Protein AF-A0A961P9X1-F1 (afdb_monomer_lite)

Structure (mmCIF, N/CA/C/O backbone):
data_AF-A0A961P9X1-F1
#
_entry.id   AF-A0A961P9X1-F1
#
loop_
_atom_site.group_PDB
_atom_site.id
_atom_site.type_symbol
_atom_site.la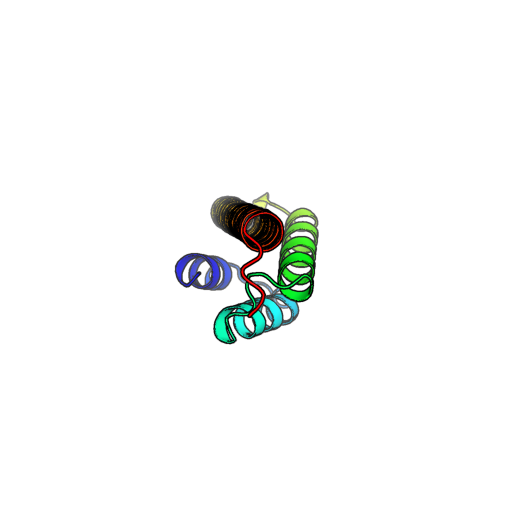bel_atom_id
_atom_site.label_alt_id
_atom_site.label_comp_id
_atom_site.label_asym_id
_atom_site.label_entity_id
_atom_site.label_seq_id
_atom_site.pdbx_PDB_ins_code
_atom_site.Cartn_x
_atom_site.Cartn_y
_atom_site.Cartn_z
_atom_site.occupancy
_atom_site.B_iso_or_equiv
_atom_site.auth_seq_id
_atom_site.auth_comp_id
_atom_site.auth_asym_id
_atom_site.auth_atom_id
_atom_site.pdbx_PDB_model_num
ATOM 1 N N . MET A 1 1 ? 2.217 -8.182 2.115 1.00 52.97 1 MET A N 1
ATOM 2 C CA . MET A 1 1 ? 0.813 -7.813 1.810 1.00 52.97 1 MET A CA 1
ATOM 3 C C . MET A 1 1 ? -0.212 -8.484 2.716 1.00 52.97 1 MET A C 1
ATOM 5 O O . MET A 1 1 ? -1.024 -7.766 3.275 1.00 52.97 1 MET A O 1
ATOM 9 N N . ARG A 1 2 ? -0.185 -9.817 2.893 1.00 51.03 2 ARG A N 1
ATOM 10 C CA . ARG A 1 2 ? -1.185 -10.551 3.697 1.00 51.03 2 ARG A CA 1
ATOM 11 C C . ARG A 1 2 ? -1.368 -9.991 5.117 1.00 51.03 2 ARG A C 1
ATOM 13 O O . ARG A 1 2 ? -2.485 -9.673 5.482 1.00 51.03 2 ARG A O 1
ATOM 20 N N . GLY A 1 3 ? -0.273 -9.710 5.828 1.00 49.62 3 GLY A N 1
ATOM 21 C CA . GLY A 1 3 ? -0.336 -9.111 7.171 1.00 49.62 3 GLY A CA 1
ATOM 22 C C . GLY A 1 3 ? -0.876 -7.672 7.230 1.00 49.62 3 GLY A C 1
ATOM 23 O O . GLY A 1 3 ? -1.395 -7.266 8.259 1.00 49.62 3 GLY A O 1
ATOM 24 N N . ALA A 1 4 ? -0.798 -6.903 6.134 1.00 51.00 4 ALA A N 1
ATOM 25 C CA . ALA A 1 4 ? -1.445 -5.587 6.034 1.00 51.00 4 ALA A CA 1
ATOM 26 C C . ALA A 1 4 ? -2.958 -5.718 5.866 1.00 51.00 4 ALA A C 1
ATOM 28 O O . ALA A 1 4 ? -3.703 -4.910 6.396 1.00 51.00 4 ALA A O 1
ATOM 29 N N . ILE A 1 5 ? -3.396 -6.753 5.153 1.00 55.38 5 ILE A N 1
ATOM 30 C CA . ILE A 1 5 ? -4.809 -7.065 4.944 1.00 55.38 5 ILE A CA 1
ATOM 31 C C . ILE A 1 5 ? -5.420 -7.636 6.232 1.00 55.38 5 ILE A C 1
ATOM 33 O O . ILE A 1 5 ? -6.487 -7.196 6.632 1.00 55.38 5 ILE A O 1
ATOM 37 N N . GLU A 1 6 ? -4.714 -8.527 6.931 1.00 62.19 6 GLU A N 1
ATOM 38 C CA . GLU A 1 6 ? -5.145 -9.082 8.225 1.00 62.19 6 GLU A CA 1
ATOM 39 C C . GLU A 1 6 ? -5.224 -8.009 9.325 1.00 62.19 6 GLU A C 1
ATOM 41 O O . GLU A 1 6 ? -6.180 -7.985 10.088 1.00 62.19 6 GLU A O 1
ATOM 46 N N . ALA A 1 7 ? -4.282 -7.060 9.369 1.00 56.94 7 ALA A N 1
ATOM 47 C CA . ALA A 1 7 ? -4.349 -5.936 10.309 1.00 56.94 7 ALA A CA 1
ATOM 48 C C . ALA A 1 7 ? -5.516 -4.969 10.024 1.00 56.94 7 ALA A C 1
ATOM 50 O O . ALA A 1 7 ? -5.962 -4.267 10.925 1.00 56.94 7 ALA A O 1
ATOM 51 N N . LEU A 1 8 ? -5.999 -4.913 8.777 1.00 56.88 8 LEU A N 1
ATOM 52 C CA . LEU A 1 8 ? -7.175 -4.125 8.400 1.00 56.88 8 LEU A CA 1
ATOM 53 C C . LEU A 1 8 ? -8.490 -4.841 8.753 1.00 56.88 8 LEU A C 1
ATOM 55 O O . LEU A 1 8 ? -9.479 -4.158 8.997 1.00 56.88 8 LEU A O 1
ATOM 59 N N . ASP A 1 9 ? -8.498 -6.178 8.821 1.00 60.84 9 ASP A N 1
ATOM 60 C CA . ASP A 1 9 ? -9.644 -6.981 9.293 1.00 60.84 9 ASP A CA 1
ATOM 61 C C . ASP A 1 9 ? -9.927 -6.786 10.791 1.00 60.84 9 ASP A C 1
ATOM 63 O O . ASP A 1 9 ? -11.051 -6.990 11.243 1.00 60.84 9 ASP A O 1
ATOM 67 N N . GLU A 1 10 ? -8.923 -6.361 11.563 1.00 61.22 10 GLU A N 1
ATOM 68 C CA . GLU A 1 10 ? -9.045 -6.065 12.995 1.00 61.22 10 GLU A CA 1
ATOM 69 C C . GLU A 1 10 ? -9.710 -4.696 13.274 1.00 61.22 10 GLU A C 1
ATOM 71 O O . GLU A 1 10 ? -10.003 -4.392 14.430 1.00 61.22 10 GLU A O 1
ATOM 76 N N . ILE A 1 11 ? -9.961 -3.862 12.249 1.00 56.53 11 ILE A N 1
ATOM 77 C CA . ILE A 1 11 ? -10.574 -2.529 12.397 1.00 56.53 11 ILE A CA 1
ATOM 78 C C . ILE A 1 11 ? -12.089 -2.624 12.129 1.00 56.53 11 ILE A C 1
ATOM 80 O O . ILE A 1 11 ? -12.495 -2.775 10.974 1.00 56.53 11 ILE A O 1
ATOM 84 N N . PRO A 1 12 ? -12.960 -2.499 13.151 1.00 50.31 12 PRO A N 1
ATOM 85 C CA . PRO A 1 12 ? -14.403 -2.618 12.974 1.00 50.31 12 PRO A CA 1
ATOM 86 C C . PRO A 1 12 ? -14.964 -1.299 12.427 1.00 50.31 12 PRO A C 1
ATOM 88 O O . PRO A 1 12 ? -15.252 -0.384 13.197 1.00 50.31 12 PRO A O 1
ATOM 91 N N . PHE A 1 13 ? -15.087 -1.144 11.101 1.00 53.25 13 PHE A N 1
ATOM 92 C CA . PHE A 1 13 ? -15.670 0.086 10.547 1.00 53.25 13 PHE A CA 1
ATOM 93 C C . PHE A 1 13 ? -16.274 -0.047 9.135 1.00 53.25 13 PHE A C 1
ATOM 95 O O . PHE A 1 13 ? -15.595 -0.438 8.187 1.00 53.25 13 PHE A O 1
ATOM 102 N N . GLU A 1 14 ? -17.525 0.405 8.969 1.00 51.12 14 GLU A N 1
ATOM 103 C CA . GLU A 1 14 ? -18.322 0.340 7.722 1.00 51.12 14 GLU A CA 1
ATOM 104 C C . GLU A 1 14 ? -17.748 1.165 6.545 1.00 51.12 14 GLU A C 1
ATOM 106 O O . GLU A 1 14 ? -18.072 0.919 5.386 1.00 51.12 14 GLU A O 1
ATOM 111 N N . GLY A 1 15 ? -16.859 2.132 6.803 1.00 49.75 15 GLY A N 1
ATOM 112 C CA . GLY A 1 15 ? -16.205 2.954 5.769 1.00 49.75 15 GLY A CA 1
ATOM 113 C C . GLY A 1 15 ? -14.876 2.400 5.230 1.00 49.75 15 GLY A C 1
ATOM 114 O O . GLY A 1 15 ? -14.289 2.990 4.318 1.00 49.75 15 GLY A O 1
ATOM 115 N N . VAL A 1 16 ? -14.372 1.301 5.803 1.00 56.00 16 VAL A N 1
ATOM 116 C CA . VAL A 1 16 ? -13.081 0.685 5.434 1.00 56.00 16 VAL A CA 1
ATOM 117 C C . VAL A 1 16 ? -13.214 -0.186 4.186 1.00 56.00 16 VAL A C 1
ATOM 119 O O . VAL A 1 16 ? -12.287 -0.261 3.377 1.00 56.00 16 VAL A O 1
ATOM 122 N N . ASP A 1 17 ? -14.385 -0.786 3.973 1.00 61.72 17 ASP A N 1
ATOM 123 C CA . ASP A 1 17 ? -14.579 -1.825 2.963 1.00 61.72 17 ASP A CA 1
ATOM 124 C C . ASP A 1 17 ? -14.313 -1.362 1.534 1.00 61.72 17 ASP A C 1
ATOM 126 O O . ASP A 1 17 ? -13.711 -2.109 0.765 1.00 61.72 17 ASP A O 1
ATOM 130 N N . TYR A 1 18 ? -14.669 -0.125 1.174 1.00 61.47 18 TYR A N 1
ATOM 131 C CA . TYR A 1 18 ? -14.490 0.371 -0.194 1.00 61.47 18 TYR A CA 1
ATOM 132 C C . TYR A 1 18 ? -13.013 0.422 -0.616 1.00 61.47 18 TYR A C 1
ATOM 134 O O . TYR A 1 18 ? -12.633 -0.110 -1.661 1.00 61.47 18 TYR A O 1
ATOM 142 N N . TRP A 1 19 ? -12.154 1.042 0.196 1.00 64.44 19 TRP A N 1
ATOM 143 C CA . TRP A 1 19 ? -10.733 1.158 -0.135 1.00 64.44 19 TRP A CA 1
ATOM 144 C C . TRP A 1 19 ? -9.940 -0.093 0.252 1.00 64.44 19 TRP A C 1
ATOM 146 O O . TRP A 1 19 ? -8.944 -0.378 -0.407 1.00 64.44 19 TRP A O 1
ATOM 156 N N . ARG A 1 20 ? -10.395 -0.884 1.236 1.00 63.69 20 ARG A N 1
ATOM 157 C CA . ARG A 1 20 ? -9.879 -2.234 1.529 1.00 63.69 20 ARG A CA 1
ATOM 158 C C . ARG A 1 20 ? -10.072 -3.162 0.331 1.00 63.69 20 ARG A C 1
ATOM 160 O O . ARG A 1 20 ? -9.103 -3.785 -0.101 1.00 63.69 20 ARG A O 1
ATOM 167 N N . HIS A 1 21 ? -11.268 -3.202 -0.263 1.00 67.19 21 HIS A N 1
ATOM 168 C CA . HIS A 1 21 ? -11.524 -3.975 -1.483 1.00 67.19 21 HIS A CA 1
ATOM 169 C C . HIS A 1 21 ? -10.645 -3.516 -2.646 1.00 67.19 21 HIS A C 1
ATOM 171 O O . HIS A 1 21 ? -10.097 -4.352 -3.366 1.00 67.19 21 HIS A O 1
ATOM 177 N N . ASP A 1 22 ? -10.482 -2.203 -2.828 1.00 67.25 22 ASP A N 1
ATOM 178 C CA . ASP A 1 22 ? -9.632 -1.666 -3.891 1.00 67.25 22 ASP A CA 1
ATOM 179 C C . ASP A 1 22 ? -8.152 -2.037 -3.671 1.00 67.25 22 ASP A C 1
ATOM 181 O O . ASP A 1 22 ? -7.497 -2.551 -4.578 1.00 67.25 22 ASP A O 1
ATOM 185 N N . LEU A 1 23 ? -7.640 -1.920 -2.441 1.00 65.31 23 LEU A N 1
ATOM 186 C CA . LEU A 1 23 ? -6.280 -2.335 -2.071 1.00 65.31 23 LEU A CA 1
ATOM 187 C C . LEU A 1 23 ? -6.042 -3.836 -2.275 1.00 65.31 23 LEU A C 1
ATOM 189 O O . LEU A 1 23 ? -5.038 -4.212 -2.884 1.00 65.31 23 LEU A O 1
ATOM 193 N N . ILE A 1 24 ? -6.963 -4.692 -1.821 1.00 68.12 24 ILE A N 1
ATOM 194 C CA . ILE A 1 24 ? -6.887 -6.151 -2.001 1.00 68.12 24 ILE A CA 1
ATOM 195 C C . ILE A 1 24 ? -6.908 -6.500 -3.492 1.00 68.12 24 ILE A C 1
ATOM 197 O O . ILE A 1 24 ? -6.093 -7.300 -3.953 1.00 68.12 24 ILE A O 1
ATOM 201 N N . ARG A 1 25 ? -7.781 -5.859 -4.275 1.00 67.94 25 ARG A N 1
ATOM 202 C CA . ARG A 1 25 ? -7.879 -6.071 -5.724 1.00 67.94 25 ARG A CA 1
ATOM 203 C C . ARG A 1 25 ? -6.592 -5.679 -6.452 1.00 67.94 25 ARG A C 1
ATOM 205 O O . ARG A 1 25 ? -6.125 -6.416 -7.326 1.00 67.94 25 ARG A O 1
ATOM 212 N N . LYS A 1 26 ? -5.998 -4.529 -6.125 1.00 66.25 26 LYS A N 1
ATOM 213 C CA . LYS A 1 26 ? -4.757 -4.063 -6.771 1.00 66.25 26 LYS A CA 1
ATOM 214 C C . LYS A 1 26 ? -3.542 -4.887 -6.333 1.00 66.25 26 LYS A C 1
ATOM 216 O O . LYS A 1 26 ? -2.689 -5.193 -7.163 1.00 66.25 26 LYS A O 1
ATOM 221 N N . ALA A 1 27 ? -3.498 -5.316 -5.073 1.00 60.59 27 ALA A N 1
ATOM 222 C CA . ALA A 1 27 ? -2.473 -6.227 -4.572 1.00 60.59 27 ALA A CA 1
ATOM 223 C C . ALA A 1 27 ? -2.561 -7.623 -5.216 1.00 60.59 27 ALA A C 1
ATOM 225 O O . ALA A 1 27 ? -1.546 -8.159 -5.656 1.00 60.59 27 ALA A O 1
ATOM 226 N N . GLY A 1 28 ? -3.766 -8.192 -5.323 1.00 58.81 28 GLY A N 1
ATOM 227 C CA . GLY A 1 28 ? -3.999 -9.527 -5.887 1.00 58.81 28 GLY A CA 1
ATOM 228 C C . GLY A 1 28 ? -3.737 -9.637 -7.393 1.00 58.81 28 GLY A C 1
ATOM 229 O O . GLY A 1 28 ? -3.537 -10.734 -7.899 1.00 58.81 28 GLY A O 1
ATOM 230 N N . THR A 1 29 ? -3.686 -8.511 -8.111 1.00 61.91 29 THR A N 1
ATOM 231 C CA . THR A 1 29 ? -3.380 -8.462 -9.554 1.00 61.91 29 THR A CA 1
ATOM 232 C C . THR A 1 29 ? -1.899 -8.211 -9.859 1.00 61.91 29 THR A C 1
ATOM 234 O O . THR A 1 29 ? -1.549 -7.982 -11.014 1.00 61.91 29 THR A O 1
ATOM 237 N N . GLY A 1 30 ? -1.022 -8.205 -8.846 1.00 59.19 30 GLY A N 1
ATOM 238 C CA . GLY A 1 30 ? 0.406 -7.912 -9.023 1.00 59.19 30 GLY A CA 1
ATOM 239 C C . GLY A 1 30 ? 0.704 -6.449 -9.375 1.00 59.19 30 GLY A C 1
ATOM 240 O O . GLY A 1 30 ? 1.845 -6.098 -9.658 1.00 59.19 30 GLY A O 1
ATOM 241 N N . ARG A 1 31 ? -0.294 -5.556 -9.318 1.00 64.06 31 ARG A N 1
ATOM 242 C CA . ARG A 1 31 ? -0.178 -4.136 -9.698 1.00 64.06 31 ARG A CA 1
ATOM 243 C C . ARG A 1 31 ? 0.318 -3.242 -8.562 1.00 64.06 31 ARG A C 1
ATOM 245 O O . ARG A 1 31 ? 0.014 -2.049 -8.538 1.00 64.06 31 ARG A O 1
ATOM 252 N N . PHE A 1 32 ? 1.092 -3.779 -7.624 1.00 66.50 32 PHE A N 1
ATOM 253 C CA . PHE A 1 32 ? 1.605 -3.017 -6.478 1.00 66.50 32 PHE A CA 1
ATOM 254 C C . PHE A 1 32 ? 2.550 -1.865 -6.888 1.00 66.50 32 PHE A C 1
ATOM 256 O O . PHE A 1 32 ? 2.768 -0.935 -6.117 1.00 66.50 32 PHE A O 1
ATOM 263 N N . LEU A 1 33 ? 3.078 -1.896 -8.116 1.00 69.31 33 LEU A N 1
ATOM 264 C CA . LEU A 1 33 ? 3.912 -0.846 -8.720 1.00 69.31 33 LEU A CA 1
ATOM 265 C C . LEU A 1 33 ? 3.115 0.224 -9.479 1.00 69.31 33 LEU A C 1
ATOM 267 O O . LEU A 1 33 ? 3.695 1.177 -9.994 1.00 69.31 33 LEU A O 1
ATOM 271 N N . SER A 1 34 ? 1.793 0.071 -9.583 1.00 78.00 34 SER A N 1
ATOM 272 C CA . SER A 1 34 ? 0.952 1.011 -10.324 1.00 78.00 34 SER A CA 1
ATOM 273 C C . SER A 1 34 ? 0.679 2.293 -9.536 1.00 78.00 34 SER A C 1
ATOM 275 O O . SER A 1 34 ? 0.548 2.281 -8.308 1.00 78.00 34 SER A O 1
ATOM 277 N N . ASP A 1 35 ? 0.491 3.401 -10.257 1.00 80.88 35 ASP A N 1
ATOM 278 C CA . ASP A 1 35 ? -0.015 4.644 -9.665 1.00 80.88 35 ASP A CA 1
ATOM 279 C C . ASP A 1 35 ? -1.401 4.472 -9.044 1.00 80.88 35 ASP A C 1
ATOM 281 O O . ASP A 1 35 ? -1.717 5.120 -8.049 1.00 80.88 35 ASP A O 1
ATOM 285 N N . GLU A 1 36 ? -2.216 3.561 -9.580 1.00 77.81 36 GLU A N 1
ATOM 286 C CA . GLU A 1 36 ? -3.513 3.214 -9.001 1.00 77.81 36 GLU A CA 1
ATOM 287 C C . GLU A 1 36 ? -3.358 2.665 -7.578 1.00 77.81 36 GLU A C 1
ATOM 289 O O . GLU A 1 36 ? -4.030 3.140 -6.664 1.00 77.81 36 GLU A O 1
ATOM 294 N N . PHE A 1 37 ? -2.432 1.720 -7.368 1.00 79.31 37 PHE A N 1
ATOM 295 C CA . PHE A 1 37 ? -2.133 1.183 -6.039 1.00 79.31 37 PHE A CA 1
ATOM 296 C C . PHE A 1 37 ? -1.626 2.277 -5.093 1.00 79.31 37 PHE A C 1
ATOM 298 O O . PHE A 1 37 ? -2.118 2.403 -3.970 1.00 79.31 37 PHE A O 1
ATOM 305 N N . ARG A 1 38 ? -0.684 3.113 -5.551 1.00 82.56 38 ARG A N 1
ATOM 306 C CA . ARG A 1 38 ? -0.155 4.223 -4.742 1.00 82.56 38 ARG A CA 1
ATOM 307 C C . ARG A 1 38 ? -1.255 5.203 -4.339 1.00 82.56 38 ARG A C 1
ATOM 309 O O . ARG A 1 38 ? -1.306 5.644 -3.191 1.00 82.56 38 ARG A O 1
ATOM 316 N N . ASN A 1 39 ? -2.160 5.527 -5.259 1.00 84.94 39 ASN A N 1
ATOM 317 C CA . ASN A 1 39 ? -3.295 6.401 -4.988 1.00 84.94 39 ASN A CA 1
ATOM 318 C C . ASN A 1 39 ? -4.285 5.771 -4.002 1.00 84.94 39 ASN A C 1
ATOM 320 O O . ASN A 1 39 ? -4.732 6.465 -3.087 1.00 84.94 39 ASN A O 1
ATOM 324 N N . ALA A 1 40 ? -4.586 4.477 -4.132 1.00 78.75 40 ALA A N 1
ATOM 325 C CA . ALA A 1 40 ? -5.436 3.751 -3.190 1.00 78.75 40 ALA A CA 1
ATOM 326 C C . ALA A 1 40 ? -4.829 3.728 -1.775 1.00 78.75 40 ALA A C 1
ATOM 328 O O . ALA A 1 40 ? -5.496 4.107 -0.813 1.00 78.75 40 ALA A O 1
ATOM 329 N N . ALA A 1 41 ? -3.537 3.406 -1.643 1.00 80.50 41 ALA A N 1
ATOM 330 C CA . ALA A 1 41 ? -2.832 3.404 -0.359 1.00 80.50 41 ALA A CA 1
ATOM 331 C C . ALA A 1 41 ? -2.759 4.803 0.287 1.00 80.50 41 ALA A C 1
ATOM 333 O O . ALA A 1 41 ? -2.952 4.945 1.494 1.00 80.50 41 ALA A O 1
ATOM 334 N N . ARG A 1 42 ? -2.562 5.868 -0.506 1.00 86.00 42 ARG A N 1
ATOM 335 C CA . ARG A 1 42 ? -2.615 7.259 -0.012 1.00 86.00 42 ARG A CA 1
ATOM 336 C C . ARG A 1 42 ? -4.014 7.661 0.456 1.00 86.00 42 ARG A C 1
ATOM 338 O O . ARG A 1 42 ? -4.136 8.370 1.454 1.00 86.00 42 ARG A O 1
ATOM 345 N N . ARG A 1 43 ? -5.069 7.233 -0.248 1.00 84.88 43 ARG A N 1
ATOM 346 C CA . ARG A 1 43 ? -6.461 7.463 0.175 1.00 84.88 43 ARG A CA 1
ATOM 347 C C . ARG A 1 43 ? -6.768 6.733 1.480 1.00 84.88 43 ARG A C 1
ATOM 349 O O . ARG A 1 43 ? -7.341 7.355 2.366 1.00 84.88 43 ARG A O 1
ATOM 356 N N . ALA A 1 44 ? -6.318 5.486 1.621 1.00 80.62 44 ALA A N 1
ATOM 357 C CA . ALA A 1 44 ? -6.446 4.715 2.855 1.00 80.62 44 A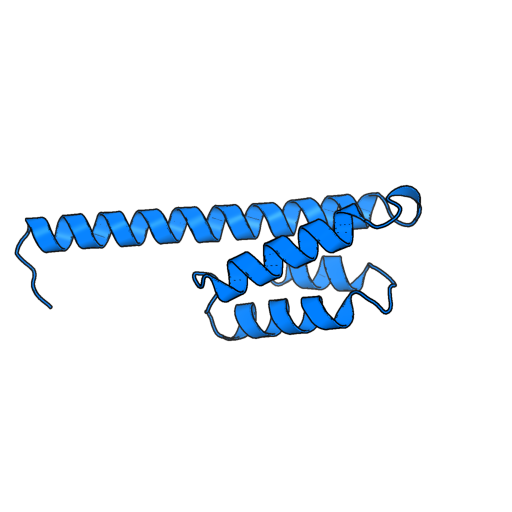LA A CA 1
ATOM 358 C C . ALA A 1 44 ? -5.759 5.413 4.039 1.00 80.62 44 ALA A C 1
ATOM 360 O O . ALA A 1 44 ? -6.389 5.611 5.070 1.00 80.62 44 ALA A O 1
ATOM 361 N N . LEU A 1 45 ? -4.523 5.902 3.870 1.00 85.06 45 LEU A N 1
ATOM 362 C CA . LEU A 1 45 ? -3.828 6.676 4.910 1.00 85.06 45 LEU A CA 1
ATOM 363 C C . LEU A 1 45 ? -4.576 7.957 5.306 1.00 85.06 45 LEU A C 1
ATOM 365 O O . LEU A 1 45 ? -4.634 8.292 6.485 1.00 85.06 45 LEU A O 1
ATOM 369 N N . ARG A 1 46 ? -5.157 8.681 4.339 1.00 85.06 46 ARG A N 1
ATOM 370 C CA . ARG A 1 46 ? -5.967 9.878 4.631 1.00 85.06 46 ARG A CA 1
ATOM 371 C C . ARG A 1 46 ? -7.265 9.541 5.349 1.00 85.06 46 ARG A C 1
ATOM 373 O O . ARG A 1 46 ? -7.677 10.315 6.203 1.00 85.06 46 ARG A O 1
ATOM 380 N N . ALA A 1 47 ? -7.925 8.450 4.968 1.00 80.38 47 ALA A N 1
ATOM 381 C CA . ALA A 1 47 ? -9.137 7.989 5.635 1.00 80.38 47 ALA A CA 1
ATOM 382 C C . ALA A 1 47 ? -8.820 7.608 7.083 1.00 80.38 47 ALA A C 1
ATOM 384 O O . ALA A 1 47 ? -9.483 8.090 7.991 1.00 80.38 47 ALA A O 1
ATOM 385 N N . LEU A 1 48 ? -7.736 6.856 7.289 1.00 81.62 48 LEU A N 1
ATOM 386 C CA . LEU A 1 48 ? -7.253 6.473 8.608 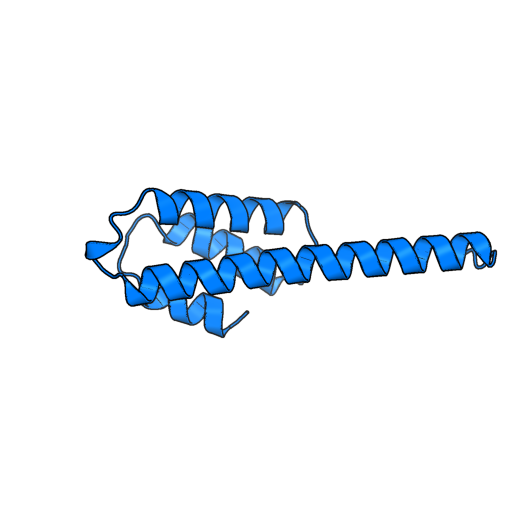1.00 81.62 48 LEU A CA 1
ATOM 387 C C . LEU A 1 48 ? -6.938 7.713 9.467 1.00 81.62 48 LEU A C 1
ATOM 389 O O . LEU A 1 48 ? -7.423 7.829 10.582 1.00 81.62 48 LEU A O 1
ATOM 393 N N . ALA A 1 49 ? -6.217 8.703 8.933 1.00 82.25 49 ALA A N 1
ATOM 394 C CA . ALA A 1 49 ? -5.884 9.938 9.656 1.00 82.25 49 ALA A CA 1
ATOM 395 C C . ALA A 1 49 ? -7.095 10.815 10.043 1.00 82.25 49 ALA A C 1
ATOM 397 O O . ALA A 1 49 ? -6.955 11.690 10.891 1.00 82.25 49 ALA A O 1
ATOM 398 N N . GLN A 1 50 ? -8.257 10.618 9.411 1.00 82.62 50 GLN A N 1
ATOM 399 C CA . GLN A 1 50 ? -9.506 11.309 9.760 1.00 82.62 50 GLN A CA 1
ATOM 400 C C . GLN A 1 50 ? -10.310 10.572 10.840 1.00 82.62 50 GLN A C 1
ATOM 402 O O . GLN A 1 50 ? -11.292 11.119 11.336 1.00 82.62 50 GLN A O 1
ATOM 407 N N . GLN A 1 51 ? -9.928 9.340 11.183 1.00 76.06 51 GLN A N 1
ATOM 408 C CA . GLN A 1 51 ? -10.564 8.582 12.255 1.00 76.06 51 GLN A CA 1
ATOM 409 C C . GLN A 1 51 ? -10.015 9.000 13.615 1.00 76.06 51 GLN A C 1
ATOM 411 O O . GLN A 1 51 ? -8.857 9.400 13.725 1.00 76.06 51 GLN A O 1
ATOM 416 N N . ASP A 1 52 ? -10.848 8.852 14.645 1.00 73.94 52 ASP A N 1
ATOM 417 C CA . ASP A 1 52 ? -10.430 9.006 16.032 1.00 73.94 52 ASP A CA 1
ATOM 418 C C . ASP A 1 52 ? -9.458 7.869 16.411 1.00 73.94 52 ASP A C 1
ATOM 420 O O . ASP A 1 52 ? -9.868 6.700 16.467 1.00 73.94 52 ASP A O 1
ATOM 424 N N . PRO A 1 53 ? -8.169 8.173 16.649 1.00 66.69 53 PRO A N 1
ATOM 425 C CA . PRO A 1 53 ? -7.177 7.160 16.977 1.00 66.69 53 PRO A CA 1
ATOM 426 C C . PRO A 1 53 ? -7.430 6.505 18.341 1.00 66.69 53 PRO A C 1
ATOM 428 O O . PRO A 1 53 ? -6.924 5.408 18.569 1.00 66.69 53 PRO A O 1
ATOM 431 N N . GLU A 1 54 ? -8.226 7.105 19.235 1.00 75.62 54 GLU A N 1
ATOM 432 C CA . GLU A 1 54 ? -8.466 6.553 20.576 1.00 75.62 54 GLU A CA 1
ATOM 433 C C . GLU A 1 54 ? -9.371 5.315 20.571 1.00 75.62 54 GLU A C 1
ATOM 435 O O . GLU A 1 54 ? -9.329 4.509 21.500 1.00 75.62 54 GLU A O 1
ATOM 440 N N . THR A 1 55 ? -10.141 5.102 19.499 1.00 68.44 55 THR A N 1
ATOM 441 C CA . THR A 1 55 ? -11.071 3.963 19.410 1.00 68.44 55 THR A CA 1
ATOM 442 C C . THR A 1 55 ? -10.339 2.629 19.183 1.00 68.44 55 THR A C 1
ATOM 444 O O . THR A 1 55 ? -10.818 1.581 19.614 1.00 68.44 55 THR A O 1
ATOM 447 N N . ALA A 1 56 ? -9.166 2.644 18.533 1.00 70.88 56 ALA A N 1
ATOM 448 C CA . ALA A 1 56 ? -8.330 1.458 18.301 1.00 70.88 56 ALA A CA 1
ATOM 449 C C . ALA A 1 56 ? -6.865 1.838 17.965 1.00 70.88 56 ALA A C 1
ATOM 451 O O . ALA A 1 56 ? -6.396 1.588 16.848 1.00 70.88 56 ALA A O 1
ATOM 452 N N . PRO A 1 57 ? -6.109 2.420 18.914 1.00 75.69 57 PRO A N 1
ATOM 453 C CA . PRO A 1 57 ? -4.814 3.048 18.630 1.00 75.69 57 PRO A CA 1
ATOM 454 C C . PRO A 1 57 ? -3.775 2.065 18.077 1.00 75.69 57 PRO A C 1
ATOM 456 O O . PRO A 1 57 ? -3.066 2.375 17.124 1.00 75.69 57 PRO A O 1
ATOM 459 N N . ALA A 1 58 ? -3.733 0.836 18.603 1.00 76.00 58 ALA A N 1
ATOM 460 C CA . ALA A 1 58 ? -2.801 -0.189 18.133 1.00 76.00 58 ALA A CA 1
ATOM 461 C C . ALA A 1 58 ? -3.090 -0.646 16.690 1.00 76.00 58 ALA A C 1
ATOM 463 O O . ALA A 1 58 ? -2.159 -0.865 15.912 1.00 76.00 58 ALA A O 1
ATOM 464 N N . ALA A 1 59 ? -4.366 -0.775 16.316 1.00 72.25 59 ALA A N 1
ATOM 465 C CA . ALA A 1 59 ? -4.759 -1.166 14.963 1.00 72.25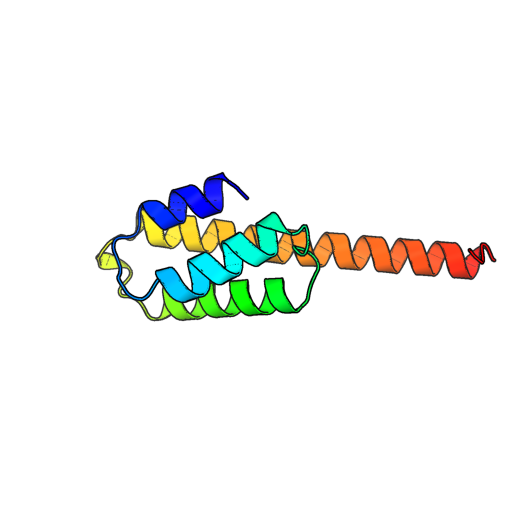 59 ALA A CA 1
ATOM 466 C C . ALA A 1 59 ? -4.507 -0.025 13.963 1.00 72.25 59 ALA A C 1
ATOM 468 O O . ALA A 1 59 ? -4.031 -0.264 12.852 1.00 72.25 59 ALA A O 1
ATOM 469 N N . HIS A 1 60 ? -4.736 1.220 14.388 1.00 79.44 60 HIS A N 1
ATOM 470 C CA . HIS A 1 60 ? -4.445 2.425 13.611 1.00 79.44 60 HIS A CA 1
ATOM 471 C C . HIS A 1 60 ? -2.948 2.573 13.318 1.00 79.44 60 HIS A C 1
ATOM 473 O O . HIS A 1 60 ? -2.546 2.708 12.158 1.00 79.44 60 HIS A O 1
ATOM 479 N N . ASP A 1 61 ? -2.100 2.431 14.338 1.00 81.44 61 ASP A N 1
ATOM 480 C CA . ASP A 1 61 ? -0.644 2.472 14.178 1.00 81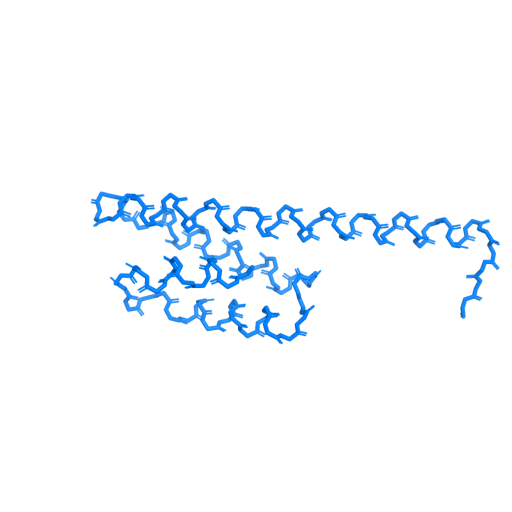.44 61 ASP A CA 1
ATOM 481 C C . ASP A 1 61 ? -0.140 1.352 13.265 1.00 81.44 61 ASP A C 1
ATOM 483 O O . ASP A 1 61 ? 0.685 1.576 12.369 1.00 81.44 61 ASP A O 1
ATOM 487 N N . ARG A 1 62 ? -0.666 0.137 13.449 1.00 77.81 62 ARG A N 1
ATOM 488 C CA . ARG A 1 62 ? -0.302 -1.029 12.642 1.00 77.81 62 ARG A CA 1
ATOM 489 C C . ARG A 1 62 ? -0.692 -0.839 11.175 1.00 77.81 62 ARG A C 1
ATOM 491 O O . ARG A 1 62 ? 0.152 -1.033 10.299 1.00 77.81 62 ARG A O 1
ATOM 498 N N . ALA A 1 63 ? -1.924 -0.412 10.898 1.00 78.25 63 ALA A N 1
ATOM 499 C CA . ALA A 1 63 ? -2.399 -0.133 9.544 1.00 78.25 63 ALA A CA 1
ATOM 500 C C . ALA A 1 63 ? -1.618 1.019 8.890 1.00 78.25 63 ALA A C 1
ATOM 502 O O . ALA A 1 63 ? -1.186 0.897 7.741 1.00 78.25 63 ALA A O 1
ATOM 503 N N . SER A 1 64 ? -1.355 2.099 9.634 1.00 84.88 64 SER A N 1
ATOM 504 C CA . SER A 1 64 ? -0.526 3.226 9.188 1.00 84.88 64 SER A CA 1
ATOM 505 C C . SER A 1 64 ? 0.871 2.784 8.768 1.00 84.88 64 SER A C 1
ATOM 507 O O . SER A 1 64 ? 1.333 3.148 7.683 1.00 84.88 64 SER A O 1
ATOM 509 N N . ARG A 1 65 ? 1.555 2.003 9.615 1.00 85.19 65 ARG A N 1
ATOM 510 C CA . ARG A 1 65 ? 2.902 1.498 9.326 1.00 85.19 65 ARG A CA 1
ATOM 511 C C . ARG A 1 65 ? 2.893 0.636 8.068 1.00 85.19 65 ARG A C 1
ATOM 513 O O . ARG A 1 65 ? 3.649 0.906 7.144 1.00 85.19 65 ARG A O 1
ATOM 520 N N . LEU A 1 66 ? 1.981 -0.327 7.985 1.00 79.06 66 LEU A N 1
ATOM 521 C CA . LEU A 1 66 ? 1.921 -1.259 6.859 1.00 79.06 66 LEU A CA 1
ATOM 522 C C . LEU A 1 66 ? 1.602 -0.566 5.524 1.00 79.06 66 LEU A C 1
ATOM 524 O O . LEU A 1 66 ? 2.166 -0.933 4.492 1.00 79.06 66 LEU A O 1
ATOM 528 N N . LEU A 1 67 ? 0.741 0.457 5.528 1.00 81.50 67 LEU A N 1
ATOM 529 C CA . LEU A 1 67 ? 0.448 1.258 4.335 1.00 81.50 67 LEU A CA 1
ATOM 530 C C . LEU A 1 67 ? 1.641 2.122 3.899 1.00 81.50 67 LEU A C 1
ATOM 532 O O . LEU A 1 67 ? 1.898 2.241 2.699 1.00 81.50 67 LEU A O 1
ATOM 536 N N . ARG A 1 68 ? 2.380 2.709 4.850 1.00 86.12 68 ARG A N 1
ATOM 537 C CA . ARG A 1 68 ? 3.606 3.475 4.560 1.00 86.12 68 ARG A CA 1
ATOM 538 C C . ARG A 1 68 ? 4.700 2.576 3.992 1.00 86.12 68 ARG A C 1
ATOM 540 O O . ARG A 1 68 ? 5.240 2.899 2.937 1.00 86.12 68 ARG A O 1
ATOM 547 N N . ASP A 1 69 ? 4.935 1.425 4.614 1.00 82.12 69 ASP A N 1
ATOM 548 C CA . ASP A 1 69 ? 5.927 0.453 4.152 1.00 82.12 69 ASP A CA 1
ATOM 549 C C . ASP A 1 69 ? 5.606 -0.011 2.726 1.00 82.12 69 ASP A C 1
ATOM 551 O O . ASP A 1 69 ? 6.487 -0.063 1.868 1.00 82.12 69 ASP A O 1
ATOM 555 N N . ALA A 1 70 ? 4.335 -0.299 2.429 1.00 78.56 70 ALA A N 1
ATOM 556 C CA . ALA A 1 70 ? 3.921 -0.721 1.094 1.00 78.56 70 ALA A CA 1
ATOM 557 C C . ALA A 1 70 ? 4.144 0.367 0.025 1.00 78.56 70 ALA A C 1
ATOM 559 O O . ALA A 1 70 ? 4.534 0.053 -1.103 1.00 78.56 70 ALA A O 1
ATOM 560 N N . LEU A 1 71 ? 3.924 1.641 0.367 1.00 82.94 71 LEU A N 1
ATOM 561 C CA . LEU A 1 71 ? 4.209 2.771 -0.520 1.00 82.94 71 LEU A CA 1
ATOM 562 C C . LEU A 1 71 ? 5.711 2.946 -0.763 1.00 82.94 71 LEU A C 1
ATOM 564 O O . LEU A 1 71 ? 6.116 3.135 -1.909 1.00 82.94 71 LEU A O 1
ATOM 568 N N . GLU A 1 72 ? 6.528 2.852 0.286 1.00 85.44 72 GLU A N 1
ATOM 569 C CA . GLU A 1 72 ? 7.986 2.966 0.191 1.00 85.44 72 GLU A CA 1
ATOM 570 C C . GLU A 1 72 ? 8.577 1.858 -0.690 1.00 85.44 72 GLU A C 1
ATOM 572 O O . GLU A 1 72 ? 9.357 2.135 -1.601 1.00 85.44 72 GLU A O 1
ATOM 577 N N . HIS A 1 73 ? 8.148 0.610 -0.486 1.00 79.69 73 HIS A N 1
ATOM 578 C CA . HIS A 1 73 ? 8.591 -0.518 -1.306 1.00 79.69 73 HIS A CA 1
ATOM 579 C C . HIS A 1 73 ? 8.158 -0.366 -2.769 1.00 79.69 73 HIS A C 1
ATOM 581 O O . HIS A 1 73 ? 8.951 -0.619 -3.674 1.00 79.69 73 HIS A O 1
ATOM 587 N N . SER A 1 74 ? 6.924 0.088 -3.016 1.00 79.50 74 SER A N 1
ATOM 588 C CA . SER A 1 74 ? 6.431 0.370 -4.371 1.00 79.50 74 SER A CA 1
ATOM 589 C C . SER A 1 74 ? 7.288 1.425 -5.081 1.00 79.50 74 SER A C 1
ATOM 591 O O . SER A 1 74 ? 7.623 1.265 -6.256 1.00 79.50 74 SER A O 1
ATOM 593 N N . HIS A 1 75 ? 7.678 2.487 -4.370 1.00 81.56 75 HIS A N 1
ATOM 594 C CA . HIS A 1 75 ? 8.519 3.545 -4.922 1.00 81.56 75 HIS A CA 1
ATOM 595 C C . HIS A 1 75 ? 9.936 3.052 -5.229 1.00 81.56 75 HIS A C 1
ATOM 597 O O . HIS A 1 75 ? 10.365 3.156 -6.374 1.00 81.56 75 HIS A O 1
ATOM 603 N N . ARG A 1 76 ? 10.605 2.410 -4.261 1.00 77.50 76 ARG A N 1
ATOM 604 C CA . ARG A 1 76 ? 11.963 1.867 -4.435 1.00 77.50 76 ARG A CA 1
ATOM 605 C C . ARG A 1 76 ? 12.079 0.913 -5.618 1.00 77.50 76 ARG A C 1
ATOM 607 O O . ARG A 1 76 ? 13.021 1.001 -6.394 1.00 77.50 76 ARG A O 1
ATOM 614 N N . VAL A 1 77 ? 11.126 -0.006 -5.769 1.00 74.19 77 VAL A N 1
ATOM 615 C CA . VAL A 1 77 ? 11.142 -0.948 -6.899 1.00 74.19 77 VAL A CA 1
ATOM 616 C C . VAL A 1 77 ? 10.921 -0.214 -8.226 1.00 74.19 77 VAL A C 1
ATOM 618 O O . VAL A 1 77 ? 11.541 -0.569 -9.221 1.00 74.19 77 VAL A O 1
ATOM 621 N N . THR A 1 78 ? 10.096 0.837 -8.245 1.00 77.38 78 THR A N 1
ATOM 622 C CA . THR A 1 78 ? 9.916 1.675 -9.443 1.00 77.38 78 THR A CA 1
ATOM 623 C C . THR A 1 78 ? 11.218 2.391 -9.827 1.00 77.38 78 THR A C 1
ATOM 625 O O . THR A 1 78 ? 11.576 2.392 -11.000 1.00 77.38 78 THR A O 1
ATOM 628 N N . GLU A 1 79 ? 11.947 2.953 -8.858 1.00 79.25 79 GLU A N 1
ATOM 629 C CA . GLU A 1 79 ? 13.246 3.601 -9.098 1.00 79.25 79 GLU A CA 1
ATOM 630 C C . GLU A 1 79 ? 14.302 2.612 -9.606 1.00 79.25 79 GLU A C 1
ATOM 632 O O . GLU A 1 79 ? 15.028 2.919 -10.547 1.00 79.25 79 GLU A O 1
ATOM 63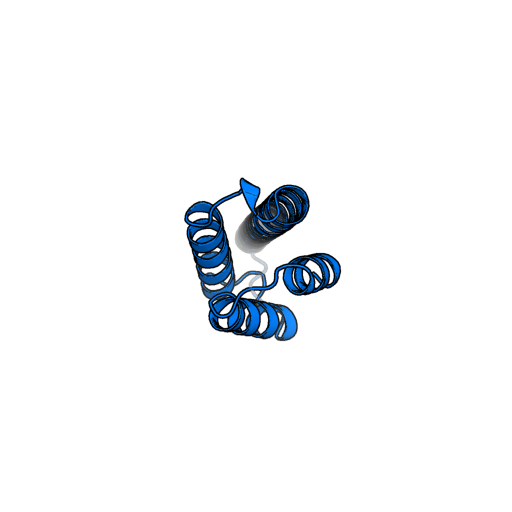7 N N . LEU A 1 80 ? 14.356 1.402 -9.040 1.00 72.25 80 LEU A N 1
ATOM 638 C CA . LEU A 1 80 ? 15.274 0.355 -9.499 1.00 72.25 80 LEU A CA 1
ATOM 639 C C . LEU A 1 80 ? 14.994 -0.069 -10.945 1.00 72.25 80 LEU A C 1
ATOM 641 O O . LEU A 1 80 ? 15.933 -0.223 -11.718 1.00 72.25 80 LEU A O 1
ATOM 645 N N . LEU A 1 81 ? 13.722 -0.218 -11.325 1.00 74.12 81 LEU A N 1
ATOM 646 C CA . LEU A 1 81 ? 13.337 -0.546 -12.703 1.00 74.12 81 LEU A CA 1
ATOM 647 C C . LEU A 1 81 ? 13.656 0.594 -13.679 1.00 74.12 81 LEU A C 1
ATOM 649 O O . LEU A 1 81 ? 14.050 0.336 -14.815 1.00 74.12 81 LEU A O 1
ATOM 653 N N . ALA A 1 82 ? 13.498 1.850 -13.251 1.00 75.06 82 ALA A N 1
ATOM 654 C CA . ALA A 1 82 ? 13.914 3.003 -14.045 1.00 75.06 82 ALA A CA 1
ATOM 655 C C . ALA A 1 82 ? 15.436 3.004 -14.257 1.00 75.06 82 ALA A C 1
ATOM 657 O O . ALA A 1 82 ? 15.887 3.112 -15.394 1.00 75.06 82 ALA A O 1
ATOM 658 N N . ALA A 1 83 ? 16.212 2.777 -13.194 1.00 70.00 83 ALA A N 1
ATOM 659 C CA . ALA A 1 83 ? 17.665 2.669 -13.278 1.00 70.00 83 ALA A CA 1
ATOM 660 C C . ALA A 1 83 ? 18.114 1.494 -14.167 1.00 70.00 83 ALA A C 1
ATOM 662 O O . ALA A 1 83 ? 19.044 1.635 -14.957 1.00 70.00 83 ALA A O 1
ATOM 663 N N . GLU A 1 84 ? 17.448 0.339 -14.087 1.00 69.38 84 GLU A N 1
ATOM 664 C CA . GLU A 1 84 ? 17.716 -0.805 -14.967 1.00 69.38 84 GLU A CA 1
ATOM 665 C C . GLU A 1 84 ? 17.468 -0.455 -16.439 1.00 69.38 84 GLU A C 1
ATOM 667 O O . GLU A 1 84 ? 18.280 -0.801 -17.299 1.00 69.38 84 GLU A O 1
ATOM 672 N N . ARG A 1 85 ? 16.388 0.278 -16.728 1.00 71.19 85 ARG A N 1
ATOM 673 C CA . ARG A 1 85 ? 16.066 0.715 -18.087 1.00 71.19 85 ARG A CA 1
ATOM 674 C C . ARG A 1 85 ? 17.072 1.724 -18.627 1.00 71.19 85 ARG A C 1
ATOM 676 O O . ARG A 1 85 ? 17.538 1.552 -19.744 1.00 71.19 85 ARG A O 1
ATOM 683 N N . GLU A 1 86 ? 17.488 2.694 -17.817 1.00 75.62 86 GLU A N 1
ATOM 684 C CA . GLU A 1 86 ? 18.565 3.622 -18.181 1.00 75.62 86 GLU A CA 1
ATOM 685 C C . GLU A 1 86 ? 19.878 2.879 -18.475 1.00 75.62 86 GLU A C 1
ATOM 687 O O . GLU A 1 86 ? 20.567 3.180 -19.448 1.00 75.62 86 GLU A O 1
ATOM 692 N N . ILE A 1 87 ? 20.215 1.860 -17.675 1.00 75.88 87 ILE A N 1
ATOM 693 C CA . ILE A 1 87 ? 21.393 1.016 -17.915 1.00 75.88 87 ILE A CA 1
ATOM 694 C C . ILE A 1 87 ? 21.253 0.225 -19.224 1.00 75.88 87 ILE A C 1
ATOM 696 O O . ILE A 1 87 ? 22.240 0.087 -19.950 1.00 75.88 87 ILE A O 1
ATOM 700 N N . ALA A 1 88 ? 20.067 -0.309 -19.529 1.00 71.81 88 ALA A N 1
ATOM 701 C CA . ALA A 1 88 ? 19.801 -1.039 -20.769 1.00 71.81 88 ALA A CA 1
ATOM 702 C C . ALA A 1 88 ? 19.908 -0.128 -22.004 1.00 71.81 88 ALA A C 1
ATOM 704 O O . ALA A 1 88 ? 20.590 -0.494 -22.965 1.00 71.81 88 ALA A O 1
ATOM 705 N N . ASP A 1 89 ? 19.337 1.078 -21.926 1.00 75.19 89 ASP A N 1
ATOM 706 C CA . ASP A 1 89 ? 19.390 2.103 -22.972 1.00 75.19 89 ASP A CA 1
ATOM 707 C C . ASP A 1 89 ? 20.844 2.530 -23.247 1.00 75.19 89 ASP A C 1
ATOM 709 O O . ASP A 1 89 ? 21.288 2.560 -24.396 1.00 75.19 89 ASP A O 1
ATOM 713 N N . VAL A 1 90 ? 21.641 2.769 -22.195 1.00 74.38 90 VAL A N 1
ATOM 714 C CA . VAL A 1 90 ? 23.078 3.096 -22.313 1.00 74.38 90 VAL A CA 1
ATOM 715 C C . VAL A 1 90 ? 23.886 1.942 -22.915 1.00 74.38 90 VAL A C 1
ATOM 717 O O . VAL A 1 90 ? 24.883 2.171 -23.602 1.00 74.38 90 VAL A O 1
ATOM 720 N N . ARG A 1 91 ? 23.482 0.692 -22.668 1.00 74.12 91 ARG A N 1
ATOM 721 C CA . ARG A 1 91 ? 24.162 -0.503 -23.191 1.00 74.12 91 ARG A CA 1
ATOM 722 C C . ARG A 1 91 ? 23.744 -0.873 -24.616 1.00 74.12 91 ARG A C 1
ATOM 724 O O . ARG A 1 91 ? 24.305 -1.828 -25.150 1.00 74.12 91 ARG A O 1
ATOM 731 N N . GLY A 1 92 ? 22.805 -0.148 -25.230 1.00 55.81 92 GLY A N 1
ATOM 732 C CA . GLY A 1 92 ? 22.297 -0.458 -26.570 1.00 55.81 92 GLY A CA 1
ATOM 733 C C . GLY A 1 92 ? 21.582 -1.810 -26.648 1.00 55.81 92 GLY A C 1
ATOM 734 O O . GLY A 1 92 ? 21.505 -2.405 -27.720 1.00 55.81 92 GLY A O 1
ATOM 735 N N . LEU A 1 93 ? 21.092 -2.322 -25.514 1.00 57.31 93 LEU A N 1
ATOM 736 C CA . LEU A 1 93 ? 20.263 -3.522 -25.467 1.00 57.31 93 LEU A CA 1
ATOM 737 C C . LEU A 1 93 ? 18.817 -3.103 -25.747 1.00 57.31 93 LEU A C 1
ATOM 739 O O . LEU A 1 93 ? 17.980 -3.071 -24.847 1.00 57.31 93 LEU A O 1
ATOM 743 N N . GLU A 1 94 ? 18.542 -2.741 -27.000 1.00 48.41 94 GLU A N 1
ATOM 744 C CA . GLU A 1 94 ? 17.170 -2.701 -27.499 1.00 48.41 94 GLU A CA 1
ATOM 745 C C . GLU A 1 94 ? 16.595 -4.124 -27.368 1.00 48.41 94 GLU A C 1
ATOM 747 O O . GLU A 1 94 ? 17.191 -5.091 -27.851 1.00 48.41 94 GLU A O 1
ATOM 752 N N . THR A 1 95 ? 15.482 -4.259 -26.642 1.00 49.25 95 THR A N 1
ATOM 753 C CA . THR A 1 95 ? 14.660 -5.482 -26.659 1.00 49.25 95 THR A CA 1
ATOM 754 C C . THR A 1 95 ? 13.681 -5.422 -27.814 1.00 49.25 95 THR A C 1
ATOM 756 O O . THR A 1 95 ? 13.198 -4.305 -28.107 1.00 49.25 95 THR A O 1
#

Radius of gyration: 16.37 Å; chains: 1; bounding box: 42×22×48 Å

Foldseek 3Di:
DVQLLVLLVPDPDPVSVPLSVQLCVCVVVVNLLPPSNLVSLVVNLVVLVPDDCVVPVPSSVSNNVVSVVSNVVSVVVVVVVVVVVVVCVVVVVDD

Sequence (95 aa):
MRGAIEALDEIPFEGVDYWRHDLIRKAGTGRFLSDEFRNAARRALRALAQQDPETAPAAHDRASRLLRDALEHSHRVTELLAAEREIADVRGLET

pLDDT: mean 70.71, std 10.87, range [48.41, 86.12]

Secondary structure (DSSP, 8-state):
-HHHHHHHHTS--TTSHHHHHHHHHHHHTT-TTSHHHHHHHHHHHHHHHTS-GGGSHHHHHHHHHHHHHHHHHHHHHHHHHHHHHHHHHHTT---